Protein AF-A0A972RUM2-F1 (afdb_monomer)

Radius of gyration: 14.17 Å; Cα contacts (8 Å, |Δi|>4): 127; chains: 1; bounding box: 38×28×31 Å

Secondary structure (DSSP, 8-state):
-PPPHHHHHT--HHHHH-TT--EEEEEEEE-TT--TTS-HHHHHHHHHHTS-GGGSEEEEEEEEE---HHHHHHHHHHHHH-TTS-SEEEEESSHHHHHHHH-

Mean predicted aligned error: 9.06 Å

pLDDT: mean 74.64, std 15.34, range [45.09, 93.62]

Sequence (103 aa):
DTITPNEYSNLKVKEFQDKNFSRTFNLITDLTGFDSSINTKSLEDLFIVFKENKGKFIRNKSALIISDSDLLKTVNSIIKKDKKIFKEIKTFSNIEDAQKWMQ

Nearest PDB structures (foldseek):
  2jpd-assembly1_A  TM=6.315E-01  e=1.245E+00  Homo sapiens
  4p4n-assembly2_B  TM=5.366E-01  e=2.814E-01  Mycobacterium tuberculosis
  5vq3-assembly1_B  TM=4.215E-01  e=1.025E+00  Clostridium pasteurianum
  3g5t-assembly1_A  TM=5.136E-01  e=2.227E+00  Saccharomyces cerevisiae
  5huj-assembly1_B  TM=2.918E-01  e=2.885E+00  Streptococcus pyogenes NZ131

Structure (mmCIF, N/CA/C/O backbone):
data_AF-A0A972RUM2-F1
#
_entry.id   AF-A0A972RUM2-F1
#
loop_
_atom_site.group_PDB
_atom_site.id
_atom_site.type_symbol
_atom_site.label_atom_id
_atom_site.label_alt_id
_atom_site.label_comp_id
_atom_site.label_asym_id
_atom_site.label_entity_id
_atom_site.label_seq_id
_atom_site.pdbx_PDB_ins_code
_atom_site.Cartn_x
_atom_site.Cartn_y
_atom_site.Cartn_z
_atom_site.occupancy
_atom_site.B_iso_or_equiv
_atom_site.auth_seq_id
_atom_site.auth_comp_id
_atom_site.auth_asym_id
_atom_site.auth_atom_id
_atom_site.pdbx_PDB_model_num
ATOM 1 N N . ASP A 1 1 ? -7.539 -10.381 10.832 1.00 47.44 1 ASP A N 1
ATOM 2 C CA . ASP A 1 1 ? -8.497 -10.642 9.741 1.00 47.44 1 ASP A CA 1
ATOM 3 C C . ASP A 1 1 ? -8.113 -9.870 8.493 1.00 47.44 1 ASP A C 1
ATOM 5 O O . ASP A 1 1 ? -7.971 -8.650 8.536 1.00 47.44 1 ASP A O 1
ATOM 9 N N . THR A 1 2 ? -7.866 -10.588 7.402 1.00 45.09 2 THR A N 1
ATOM 10 C CA . THR A 1 2 ? -7.509 -10.013 6.098 1.00 45.09 2 THR A CA 1
ATOM 11 C C . THR A 1 2 ? -8.777 -9.956 5.261 1.00 45.09 2 THR A C 1
ATOM 13 O O . THR A 1 2 ? -9.389 -10.993 5.031 1.00 45.09 2 THR A O 1
ATOM 16 N N . ILE A 1 3 ? -9.189 -8.760 4.841 1.00 49.50 3 ILE A N 1
ATOM 17 C CA . ILE A 1 3 ? -10.375 -8.584 3.996 1.00 49.50 3 ILE A CA 1
ATOM 18 C C . ILE A 1 3 ? -9.969 -8.885 2.552 1.00 49.50 3 ILE A C 1
ATOM 20 O O . ILE A 1 3 ? -8.991 -8.333 2.046 1.00 49.50 3 ILE A O 1
ATOM 24 N N . THR A 1 4 ? -10.705 -9.764 1.886 1.00 53.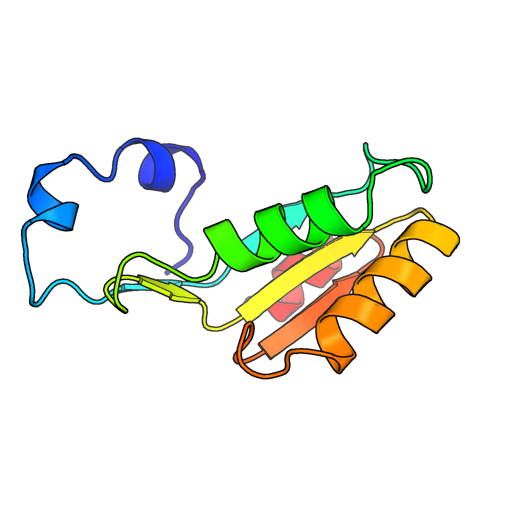75 4 THR A N 1
ATOM 25 C CA . THR A 1 4 ? -10.512 -10.064 0.466 1.00 53.75 4 THR A CA 1
ATOM 26 C C . THR A 1 4 ? -11.048 -8.927 -0.418 1.00 53.75 4 THR A C 1
ATOM 28 O O . THR A 1 4 ? -11.957 -8.200 -0.013 1.00 53.75 4 THR A O 1
ATOM 31 N N . PRO A 1 5 ? -10.559 -8.768 -1.663 1.00 50.31 5 PRO A N 1
ATOM 32 C CA . PRO A 1 5 ? -11.095 -7.766 -2.591 1.00 50.31 5 PRO A CA 1
ATOM 33 C C . PRO A 1 5 ? -12.611 -7.893 -2.821 1.00 50.31 5 PRO A C 1
ATOM 35 O O . PRO A 1 5 ? -13.313 -6.887 -2.870 1.00 50.31 5 PRO A O 1
ATOM 38 N N . ASN A 1 6 ? -13.136 -9.123 -2.876 1.00 50.28 6 ASN A N 1
ATOM 39 C CA . ASN A 1 6 ? -14.574 -9.381 -3.002 1.00 50.28 6 ASN A CA 1
ATOM 40 C C . ASN A 1 6 ? -15.366 -8.969 -1.760 1.00 50.28 6 ASN A C 1
ATOM 42 O O . ASN A 1 6 ? -16.493 -8.493 -1.890 1.00 50.28 6 ASN A O 1
ATOM 46 N N . GLU A 1 7 ? -14.810 -9.155 -0.563 1.00 54.47 7 GLU A N 1
ATOM 47 C CA . GLU A 1 7 ? -15.422 -8.640 0.662 1.00 54.47 7 GLU A CA 1
ATOM 48 C C . GLU A 1 7 ? -15.411 -7.114 0.661 1.00 54.47 7 GLU A C 1
ATOM 50 O O . GLU A 1 7 ? -16.437 -6.525 0.977 1.00 54.47 7 GLU A O 1
ATOM 55 N N . TYR A 1 8 ? -14.324 -6.477 0.205 1.00 58.16 8 TYR A N 1
ATOM 56 C CA . TYR A 1 8 ? -14.233 -5.020 0.078 1.00 58.16 8 TYR A CA 1
ATOM 57 C C . TYR A 1 8 ? -15.297 -4.447 -0.874 1.00 58.16 8 TYR A C 1
ATOM 59 O O . TYR A 1 8 ? -15.992 -3.493 -0.532 1.00 58.16 8 TYR A O 1
ATOM 67 N N . SER A 1 9 ? -15.491 -5.058 -2.046 1.00 52.34 9 SER A N 1
ATOM 68 C CA . SER A 1 9 ? -16.524 -4.641 -3.007 1.00 52.34 9 SER A CA 1
ATOM 69 C C . SER A 1 9 ? -17.957 -4.895 -2.515 1.00 52.34 9 SER A C 1
ATOM 71 O O . SER A 1 9 ? -18.881 -4.200 -2.933 1.00 52.34 9 SER A O 1
ATOM 73 N N . ASN A 1 10 ? -18.148 -5.877 -1.626 1.00 52.94 10 ASN A N 1
ATOM 74 C CA . ASN A 1 10 ? -19.445 -6.249 -1.052 1.00 52.94 10 ASN A CA 1
ATOM 75 C C . ASN A 1 10 ? -19.751 -5.590 0.299 1.00 52.94 10 ASN A C 1
ATOM 77 O O . ASN A 1 10 ? -20.797 -5.903 0.876 1.00 52.94 10 ASN A O 1
ATOM 81 N N . LEU A 1 11 ? -18.914 -4.665 0.785 1.00 56.78 11 LEU A N 1
ATOM 82 C CA . LEU A 1 11 ? -19.250 -3.755 1.886 1.00 56.78 11 LEU A CA 1
ATOM 83 C C . LEU A 1 11 ? -20.424 -2.871 1.436 1.00 56.78 11 LEU A C 1
ATOM 85 O O . LEU A 1 11 ? -20.273 -1.765 0.913 1.00 56.78 11 LEU A O 1
ATOM 89 N N .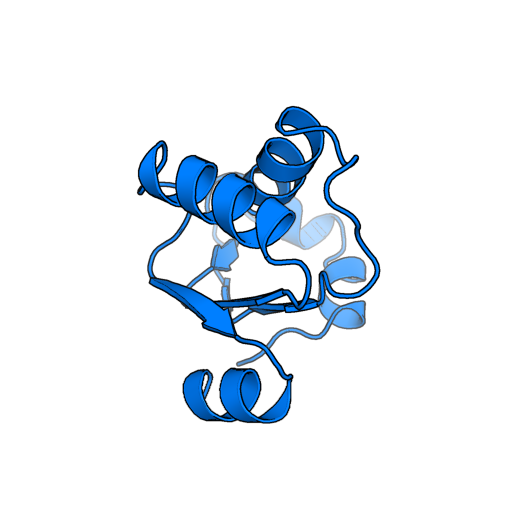 LYS A 1 12 ? -21.636 -3.423 1.529 1.00 50.44 12 LYS A N 1
ATOM 90 C CA . LYS A 1 12 ? -22.858 -2.809 1.019 1.00 50.44 12 LYS A CA 1
ATOM 91 C C . LYS A 1 12 ? -23.123 -1.513 1.775 1.00 50.44 12 LYS A C 1
ATOM 93 O O . LYS A 1 12 ? -22.932 -1.424 2.983 1.00 50.44 12 LYS A O 1
ATOM 98 N N . VAL A 1 13 ? -23.691 -0.554 1.046 1.00 49.06 13 VAL A N 1
ATOM 99 C CA . VAL A 1 13 ? -24.189 0.784 1.434 1.00 49.06 13 VAL A CA 1
ATOM 100 C C . VAL A 1 13 ? -24.681 0.935 2.891 1.00 49.06 13 VAL A C 1
ATOM 102 O O . VAL A 1 13 ? -24.517 2.007 3.470 1.00 49.06 13 VAL A O 1
ATOM 105 N N . LYS A 1 14 ? -25.246 -0.111 3.511 1.00 50.12 14 LYS A N 1
ATOM 106 C CA . LYS A 1 14 ? -25.683 -0.116 4.919 1.00 50.12 14 LYS A CA 1
ATOM 107 C C . LYS A 1 14 ? -24.535 0.052 5.930 1.00 50.12 14 LYS A C 1
ATOM 109 O O . LYS A 1 14 ? -24.703 0.797 6.889 1.00 50.12 14 LYS A O 1
ATOM 114 N N . GLU A 1 15 ? -23.363 -0.542 5.706 1.00 54.00 15 GLU A N 1
ATOM 115 C CA . GLU A 1 15 ? -22.204 -0.387 6.611 1.00 54.00 15 GLU A CA 1
ATOM 116 C C . GLU A 1 15 ? -21.568 1.009 6.477 1.00 54.00 15 GLU A C 1
ATOM 118 O O . GLU A 1 15 ? -21.143 1.622 7.457 1.00 54.00 15 GLU A O 1
ATOM 123 N N . PHE A 1 16 ? -21.642 1.613 5.284 1.00 50.25 16 PHE A N 1
ATOM 124 C CA . PHE A 1 16 ? -21.275 3.019 5.088 1.00 50.25 16 PHE A CA 1
ATOM 125 C C . PHE A 1 16 ? -22.222 4.010 5.779 1.00 50.25 16 PHE A C 1
ATOM 127 O O . PHE A 1 16 ? -21.828 5.156 6.011 1.00 50.25 16 PHE A O 1
ATOM 134 N N . GLN A 1 17 ? -23.422 3.589 6.186 1.00 53.19 17 GLN A N 1
ATOM 135 C CA . GLN A 1 17 ? -24.351 4.396 6.987 1.00 53.19 17 GLN A CA 1
ATOM 136 C C . GLN A 1 17 ? -24.176 4.187 8.501 1.00 53.19 17 GLN A C 1
ATOM 138 O O . GLN A 1 17 ? -24.411 5.125 9.263 1.00 53.19 17 GLN A O 1
ATOM 143 N N . ASP A 1 18 ? -23.657 3.038 8.942 1.00 57.91 18 ASP A N 1
ATOM 144 C CA . ASP A 1 18 ? -23.397 2.745 10.358 1.00 57.91 18 ASP A CA 1
ATOM 145 C C . ASP A 1 18 ? -22.213 3.564 10.894 1.00 57.91 18 ASP A C 1
ATOM 147 O O . ASP A 1 18 ? -21.060 3.332 10.536 1.00 57.91 18 ASP A O 1
ATOM 151 N N . LYS A 1 19 ? -22.491 4.575 11.724 1.00 57.00 19 LYS A N 1
ATOM 152 C CA . LYS A 1 19 ? -21.486 5.496 12.284 1.00 57.00 19 LYS A CA 1
ATOM 153 C C . LYS A 1 19 ? -20.511 4.831 13.266 1.00 57.00 19 LYS A C 1
ATOM 155 O O . LYS A 1 19 ? -19.489 5.445 13.552 1.00 57.00 19 LYS A O 1
ATOM 160 N N . ASN A 1 20 ? -20.807 3.622 13.740 1.00 58.75 20 ASN A N 1
ATOM 161 C CA . ASN A 1 20 ? -20.005 2.903 14.731 1.00 58.75 20 ASN A CA 1
ATOM 162 C C . ASN A 1 20 ? -19.202 1.744 14.131 1.00 58.75 20 ASN A C 1
ATOM 164 O O . ASN A 1 20 ? -18.353 1.177 14.818 1.00 58.75 20 ASN A O 1
ATOM 168 N N . PHE A 1 21 ? -19.450 1.384 12.870 1.00 60.84 21 PHE A N 1
ATOM 169 C CA . PHE A 1 21 ? -18.690 0.346 12.190 1.00 60.84 21 PHE A CA 1
ATOM 170 C C . PHE A 1 21 ? -17.219 0.770 12.096 1.00 60.84 21 PHE A C 1
ATOM 172 O O . PHE A 1 21 ? -16.912 1.784 11.478 1.00 60.84 21 PHE A O 1
ATOM 179 N N . SER A 1 22 ? -16.323 0.011 12.730 1.00 65.50 22 SER A N 1
ATOM 180 C CA . SER A 1 22 ? -14.873 0.192 12.671 1.00 65.50 22 SER A CA 1
ATOM 181 C C . SER A 1 22 ? -14.219 -1.173 12.479 1.00 65.50 22 SER A C 1
ATOM 183 O O . SER A 1 22 ? -14.228 -1.999 13.392 1.00 65.50 22 SER A O 1
ATOM 185 N N . ARG A 1 23 ? -13.678 -1.445 11.287 1.00 70.12 23 ARG A N 1
ATOM 186 C CA . ARG A 1 23 ? -12.888 -2.659 11.029 1.00 70.12 23 ARG A CA 1
ATOM 187 C C . ARG A 1 23 ? -11.435 -2.327 10.804 1.00 70.12 23 ARG A C 1
ATOM 189 O O . ARG A 1 23 ? -11.116 -1.435 10.033 1.00 70.12 23 ARG A O 1
ATOM 196 N N . THR A 1 24 ? -10.564 -3.103 11.431 1.00 72.50 24 THR A N 1
ATOM 197 C CA . THR A 1 24 ? -9.127 -3.018 11.203 1.00 72.50 24 THR A CA 1
ATOM 198 C C . THR A 1 24 ? -8.690 -4.143 10.272 1.00 72.50 24 THR A C 1
ATOM 200 O O . THR A 1 24 ? -9.026 -5.296 10.532 1.00 72.50 24 THR A O 1
ATOM 203 N N . PHE A 1 25 ? -7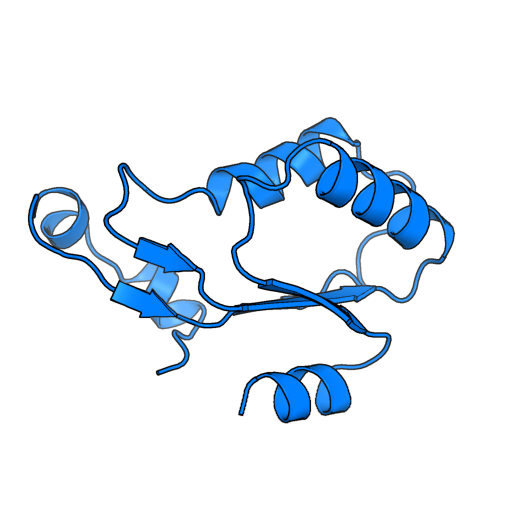.951 -3.838 9.205 1.00 74.75 25 PHE A N 1
ATOM 204 C CA . PHE A 1 25 ? -7.449 -4.862 8.281 1.00 74.75 25 PHE A CA 1
ATOM 205 C C . PHE A 1 25 ? -6.035 -4.577 7.780 1.00 74.75 25 PHE A C 1
ATOM 207 O O . PHE A 1 25 ? -5.530 -3.453 7.831 1.00 74.75 25 PHE A O 1
ATOM 214 N N . ASN A 1 26 ? -5.411 -5.638 7.281 1.00 82.44 26 ASN A N 1
ATOM 215 C CA . ASN A 1 26 ? -4.133 -5.615 6.588 1.00 82.44 26 ASN A CA 1
ATOM 216 C C . ASN A 1 26 ? -4.388 -5.689 5.075 1.00 82.44 26 ASN A C 1
ATOM 218 O O . ASN A 1 26 ? -5.264 -6.444 4.652 1.00 82.44 26 ASN A O 1
ATOM 222 N N . LEU A 1 27 ? -3.636 -4.938 4.262 1.00 83.00 27 LEU A N 1
ATOM 223 C CA . LEU A 1 27 ? -3.773 -4.972 2.799 1.00 83.00 27 LEU A CA 1
ATOM 224 C C . LEU A 1 27 ? -2.449 -5.250 2.092 1.00 83.00 27 LEU A C 1
ATOM 226 O O . LEU A 1 27 ? -1.460 -4.559 2.321 1.00 83.00 27 LEU A O 1
ATOM 230 N N . ILE A 1 28 ? -2.472 -6.191 1.152 1.00 87.94 28 ILE A N 1
ATOM 231 C CA . ILE A 1 28 ? -1.415 -6.372 0.156 1.00 87.94 28 ILE A CA 1
ATOM 232 C C . ILE A 1 28 ? -1.904 -5.754 -1.155 1.00 87.94 28 ILE A C 1
ATOM 234 O O . ILE A 1 28 ? -2.990 -6.084 -1.624 1.00 87.94 28 ILE A O 1
ATOM 238 N N . THR A 1 29 ? -1.137 -4.825 -1.719 1.00 86.69 29 THR A N 1
ATOM 239 C CA . THR A 1 29 ? -1.406 -4.209 -3.025 1.00 86.69 29 THR A CA 1
ATOM 240 C C . THR A 1 29 ? -0.308 -4.611 -3.989 1.00 86.69 29 THR A C 1
ATOM 242 O O . THR A 1 29 ? 0.866 -4.367 -3.713 1.00 86.69 29 THR A O 1
ATOM 245 N N . ASP A 1 30 ? -0.695 -5.204 -5.110 1.00 88.62 30 ASP A N 1
ATOM 246 C CA . ASP A 1 30 ? 0.231 -5.536 -6.180 1.00 88.62 30 ASP A CA 1
ATOM 247 C C . ASP A 1 30 ? 0.282 -4.403 -7.208 1.00 88.62 30 ASP A C 1
ATOM 249 O O . ASP A 1 30 ? -0.741 -4.036 -7.789 1.00 88.62 30 ASP A O 1
ATOM 253 N N . LEU A 1 31 ? 1.467 -3.819 -7.384 1.00 88.94 31 LEU A N 1
ATOM 254 C CA . LEU A 1 31 ? 1.733 -2.755 -8.342 1.00 88.94 31 LEU A CA 1
ATOM 255 C C . LEU A 1 31 ? 2.711 -3.198 -9.442 1.00 88.94 31 LEU A C 1
ATOM 257 O O . LEU A 1 31 ? 3.178 -2.351 -10.198 1.00 88.94 31 LEU A O 1
ATOM 261 N N . THR A 1 32 ? 3.029 -4.491 -9.579 1.00 86.81 32 THR A N 1
ATOM 262 C CA . THR A 1 32 ? 3.995 -4.957 -10.594 1.00 86.81 32 THR A CA 1
ATOM 263 C C . THR A 1 32 ? 3.521 -4.756 -12.033 1.00 86.81 32 THR A C 1
ATOM 265 O O . THR A 1 32 ? 4.337 -4.782 -12.949 1.00 86.81 32 THR A O 1
ATOM 268 N N . GLY A 1 33 ? 2.213 -4.571 -12.243 1.00 84.00 33 GLY A N 1
ATOM 269 C CA . GLY A 1 33 ? 1.622 -4.232 -13.542 1.00 84.00 33 GLY A CA 1
ATOM 270 C C . GLY A 1 33 ? 1.645 -2.739 -13.883 1.00 84.00 33 GLY A C 1
ATOM 271 O O . GLY A 1 33 ? 1.186 -2.365 -14.959 1.00 84.00 33 GLY A O 1
ATOM 272 N N . PHE A 1 34 ? 2.136 -1.889 -12.980 1.00 83.81 34 PHE A N 1
ATOM 273 C CA . PHE A 1 34 ? 2.276 -0.455 -13.208 1.00 83.81 34 PHE A CA 1
ATOM 274 C C . PHE A 1 34 ? 3.718 -0.124 -13.572 1.00 83.81 34 PHE A C 1
ATOM 276 O O . PHE A 1 34 ? 4.658 -0.681 -13.007 1.00 83.81 34 PHE A O 1
ATOM 283 N N . ASP A 1 35 ? 3.884 0.822 -14.486 1.00 81.19 35 ASP A N 1
ATOM 284 C CA . ASP A 1 35 ? 5.182 1.395 -14.811 1.00 81.19 35 ASP A CA 1
ATOM 285 C C . ASP A 1 35 ? 5.365 2.762 -14.132 1.00 81.19 35 ASP A C 1
ATOM 287 O O . 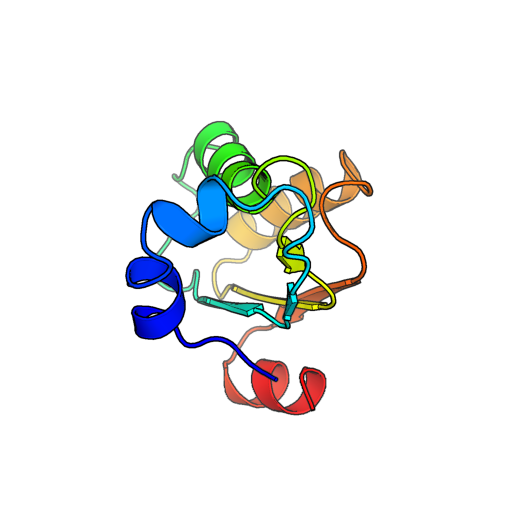ASP A 1 35 ? 4.470 3.306 -13.473 1.00 81.19 35 ASP A O 1
ATOM 291 N N . SER A 1 36 ? 6.553 3.337 -14.296 1.00 79.94 36 SER A N 1
ATOM 292 C CA . SER A 1 36 ? 6.893 4.666 -13.787 1.00 79.94 36 SER A CA 1
ATOM 293 C C . SER A 1 36 ? 6.175 5.825 -14.497 1.00 79.94 36 SER A C 1
ATOM 295 O O . SER A 1 36 ? 6.326 6.971 -14.071 1.00 79.94 36 SER A O 1
ATOM 297 N N . SER A 1 37 ? 5.369 5.560 -15.535 1.00 83.25 37 SER A N 1
ATOM 298 C CA . SER A 1 37 ? 4.584 6.583 -16.237 1.00 83.25 37 SER A CA 1
ATOM 299 C C . SER A 1 37 ? 3.283 6.945 -15.519 1.00 83.25 37 SER A C 1
ATOM 301 O O . SER A 1 37 ? 2.664 7.965 -15.842 1.00 83.25 37 SER A O 1
ATOM 303 N N . ILE A 1 38 ? 2.870 6.152 -14.520 1.00 82.50 38 ILE A N 1
ATOM 304 C CA . ILE A 1 38 ? 1.700 6.478 -13.708 1.00 82.50 38 ILE A CA 1
ATOM 305 C C . ILE A 1 38 ? 1.857 7.860 -13.064 1.00 82.50 38 ILE A C 1
ATOM 307 O O . ILE A 1 38 ? 2.867 8.200 -12.445 1.00 82.50 38 ILE A O 1
ATOM 311 N N . ASN A 1 39 ? 0.811 8.673 -13.185 1.00 85.56 39 ASN A 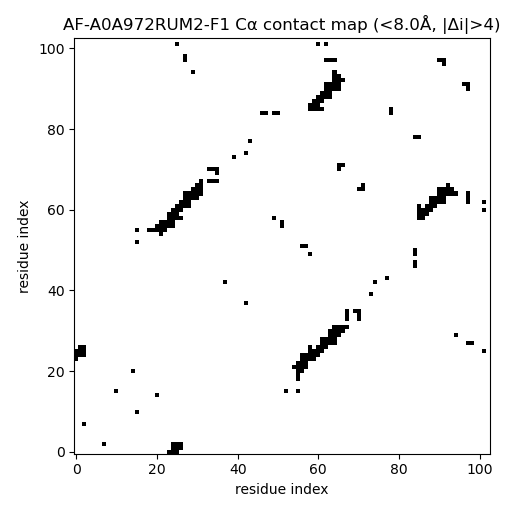N 1
ATOM 312 C CA . ASN A 1 39 ? 0.791 9.994 -12.583 1.00 85.56 39 ASN A CA 1
ATOM 313 C C . ASN A 1 39 ? 0.880 9.877 -11.050 1.00 85.56 39 ASN A C 1
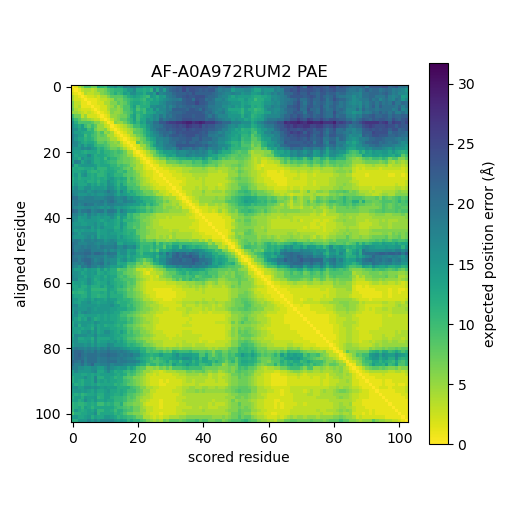ATOM 315 O O . ASN A 1 39 ? 0.071 9.191 -10.421 1.00 85.56 39 ASN A O 1
ATOM 319 N N . THR A 1 40 ? 1.816 10.610 -10.439 1.00 84.62 40 THR A N 1
ATOM 320 C CA . THR A 1 40 ? 1.970 10.733 -8.981 1.00 84.62 40 THR A CA 1
ATOM 321 C C . THR A 1 40 ? 0.649 11.042 -8.284 1.00 84.62 40 THR A C 1
ATOM 323 O O . THR A 1 40 ? 0.368 10.470 -7.236 1.00 84.62 40 THR A O 1
ATOM 326 N N . LYS A 1 41 ? -0.200 11.889 -8.878 1.00 84.75 41 LYS A N 1
ATOM 327 C CA . LYS A 1 41 ? -1.516 12.213 -8.327 1.00 84.75 41 LYS A CA 1
ATOM 328 C C . LYS A 1 41 ? -2.447 11.001 -8.305 1.00 84.75 41 LYS A C 1
ATOM 330 O O . LYS A 1 41 ? -3.156 10.806 -7.328 1.00 84.75 41 LYS A O 1
ATOM 335 N N . SER A 1 42 ? -2.405 10.152 -9.330 1.00 83.56 42 SER A N 1
ATOM 336 C CA . SER A 1 42 ? -3.172 8.902 -9.362 1.00 83.56 42 SER A CA 1
ATOM 337 C C . SER A 1 42 ? -2.679 7.901 -8.315 1.00 83.56 42 SER A C 1
ATOM 339 O O . SER A 1 42 ? -3.498 7.232 -7.691 1.00 83.56 42 SER A O 1
ATOM 341 N N . LEU A 1 43 ? -1.365 7.829 -8.065 1.00 82.56 43 LEU A N 1
ATOM 342 C CA . LEU A 1 43 ? -0.809 7.035 -6.961 1.00 82.56 43 LEU A CA 1
ATOM 343 C C . LEU A 1 43 ? -1.228 7.584 -5.594 1.00 82.56 43 LEU A C 1
ATOM 345 O O . LEU A 1 43 ? -1.639 6.824 -4.721 1.00 82.56 43 LEU A O 1
ATOM 349 N N . GLU A 1 44 ? -1.149 8.901 -5.404 1.00 80.75 44 GLU A N 1
ATOM 350 C CA . GLU A 1 44 ? -1.623 9.566 -4.190 1.00 80.75 44 GLU A CA 1
ATOM 351 C C . GLU A 1 44 ? -3.108 9.295 -3.965 1.00 80.75 44 GLU A C 1
ATOM 353 O O . GLU A 1 44 ? -3.491 8.916 -2.866 1.00 80.75 44 GLU A O 1
ATOM 358 N N . ASP A 1 45 ? -3.936 9.430 -4.999 1.00 78.38 45 ASP A N 1
ATOM 359 C CA . ASP A 1 45 ? -5.370 9.178 -4.910 1.00 78.38 45 ASP A CA 1
ATOM 360 C C . ASP A 1 45 ? -5.662 7.702 -4.634 1.00 78.38 45 ASP A C 1
ATOM 362 O O . ASP A 1 45 ? -6.547 7.416 -3.841 1.00 78.38 45 ASP A O 1
ATOM 366 N N . LEU A 1 46 ? -4.887 6.756 -5.171 1.00 76.88 46 LEU A N 1
ATOM 367 C CA . LEU A 1 46 ? -4.984 5.341 -4.799 1.00 76.88 46 LEU A CA 1
ATOM 368 C C . LEU A 1 46 ? -4.702 5.153 -3.300 1.00 76.88 46 LEU A C 1
ATOM 370 O O . LEU A 1 46 ? -5.483 4.518 -2.593 1.00 76.88 46 LEU A O 1
ATOM 374 N N . PHE A 1 47 ? -3.653 5.791 -2.779 1.00 74.19 47 PHE A N 1
ATOM 375 C CA . PHE A 1 47 ? -3.324 5.778 -1.352 1.00 74.19 47 PHE A CA 1
ATOM 376 C C . PHE A 1 47 ? -4.308 6.570 -0.468 1.00 74.19 47 PHE A C 1
ATOM 378 O O . PHE A 1 47 ? -4.470 6.240 0.705 1.00 74.19 47 PHE A O 1
ATOM 385 N N . ILE A 1 48 ? -5.002 7.576 -1.008 1.00 68.75 48 ILE A N 1
ATOM 386 C CA . ILE A 1 48 ? -5.999 8.396 -0.301 1.00 68.75 48 ILE A CA 1
ATOM 387 C C . ILE A 1 48 ? -7.403 7.793 -0.377 1.00 68.75 48 ILE A C 1
ATOM 389 O O . ILE A 1 48 ? -8.155 7.917 0.577 1.00 68.75 48 ILE A O 1
ATOM 393 N N . VAL A 1 49 ? -7.789 7.105 -1.448 1.00 57.81 49 VAL A N 1
ATOM 394 C CA . VAL A 1 49 ? -9.028 6.303 -1.491 1.00 57.81 49 VAL A CA 1
ATOM 395 C C . VAL A 1 49 ? -8.960 5.207 -0.425 1.00 57.81 49 VAL A C 1
ATOM 397 O O . VAL A 1 49 ? -9.956 4.866 0.209 1.00 57.81 49 VAL A O 1
ATOM 400 N N . PHE A 1 50 ? -7.749 4.735 -0.139 1.00 54.59 50 PHE A N 1
ATOM 401 C CA . PHE A 1 50 ? -7.444 3.899 1.013 1.00 54.59 50 PHE A CA 1
ATOM 402 C C . PHE A 1 50 ? -7.443 4.623 2.373 1.00 54.59 50 PHE A C 1
ATOM 404 O O . PHE A 1 50 ? -7.317 3.965 3.404 1.00 54.59 50 PHE A O 1
ATOM 411 N N . LYS A 1 51 ? -7.592 5.950 2.405 1.00 51.81 51 LYS A N 1
ATOM 412 C CA . LYS A 1 51 ? -7.867 6.760 3.598 1.00 51.81 51 LYS A CA 1
ATOM 413 C C . LYS A 1 51 ? -9.377 6.747 3.800 1.00 51.81 51 LYS A C 1
ATOM 415 O O . LYS A 1 51 ? -10.151 7.454 3.161 1.00 51.81 51 LYS A O 1
ATOM 420 N N . GLU A 1 52 ? -9.791 5.824 4.639 1.00 58.38 52 GLU A N 1
ATOM 421 C CA . GLU A 1 52 ? -11.120 5.244 4.562 1.00 58.38 52 GLU A CA 1
ATOM 422 C C . GLU A 1 52 ? -12.220 6.166 5.075 1.00 58.38 52 GLU A C 1
ATOM 424 O O . GLU A 1 52 ? -12.010 7.087 5.868 1.00 58.38 52 GLU A O 1
ATOM 429 N N . ASN A 1 53 ? -13.429 5.856 4.622 1.00 51.03 53 ASN A N 1
ATOM 430 C CA . ASN A 1 53 ? -14.669 6.587 4.818 1.00 51.03 53 ASN A CA 1
ATOM 431 C C . ASN A 1 53 ? -14.905 6.985 6.293 1.00 51.03 53 ASN A C 1
ATOM 433 O O . ASN A 1 53 ? -15.462 6.226 7.085 1.00 51.03 53 ASN A O 1
ATOM 437 N N . LYS A 1 54 ? -14.446 8.190 6.663 1.00 54.12 54 LYS A N 1
ATOM 438 C CA . LYS A 1 54 ? -14.599 8.819 7.989 1.00 54.12 54 LYS A CA 1
ATOM 439 C C . LYS A 1 54 ? -14.128 7.960 9.183 1.00 54.12 54 LYS A C 1
ATOM 441 O O . LYS A 1 54 ? -14.661 8.117 10.276 1.00 54.12 54 LYS A O 1
ATOM 446 N N . GLY A 1 55 ? -13.136 7.082 8.997 1.00 55.09 55 GLY A N 1
ATOM 447 C CA . GLY A 1 55 ? -12.565 6.254 10.077 1.00 55.09 55 GLY A CA 1
ATOM 448 C C . GLY A 1 55 ? -13.294 4.932 10.363 1.00 55.09 55 GLY A C 1
ATOM 449 O O . GLY A 1 55 ? -12.999 4.277 11.361 1.00 55.09 55 GLY A O 1
ATOM 450 N N . LYS A 1 56 ? -14.226 4.525 9.490 1.00 62.28 56 LYS A N 1
ATOM 451 C CA . LYS A 1 56 ? -14.983 3.265 9.627 1.00 62.28 56 LYS A CA 1
ATOM 452 C C . LYS A 1 56 ? -14.216 2.009 9.241 1.00 62.28 56 LYS A C 1
ATOM 454 O O . LYS A 1 56 ? -14.572 0.885 9.582 1.00 62.28 56 LYS A O 1
ATOM 459 N N . PHE A 1 57 ? -13.140 2.203 8.518 1.00 64.12 57 PHE A N 1
ATOM 460 C CA . PHE A 1 57 ? -12.222 1.152 8.186 1.00 64.12 57 PHE A CA 1
ATOM 461 C C . PHE A 1 57 ? -10.829 1.705 8.479 1.00 64.12 57 PHE A C 1
ATOM 463 O O . PHE A 1 57 ? -10.548 2.883 8.239 1.00 64.12 57 PHE A O 1
ATOM 470 N N . ILE A 1 58 ? -10.015 0.903 9.145 1.00 67.06 58 ILE A N 1
ATOM 471 C CA . ILE A 1 58 ? -8.708 1.292 9.640 1.00 67.06 58 ILE A CA 1
ATOM 472 C C . ILE A 1 58 ? -7.692 0.299 9.100 1.00 67.06 58 ILE A C 1
ATOM 474 O O . ILE A 1 58 ? -7.499 -0.804 9.606 1.00 67.06 58 ILE A O 1
ATOM 478 N N . ARG A 1 59 ? -6.964 0.730 8.091 1.00 70.94 59 ARG A N 1
ATOM 479 C CA . ARG A 1 59 ? -5.769 0.049 7.621 1.00 70.94 59 ARG A CA 1
ATOM 480 C C . ARG A 1 59 ? -4.685 0.004 8.701 1.00 70.94 59 ARG A C 1
ATOM 482 O O . ARG A 1 59 ? -4.134 1.033 9.092 1.00 70.94 59 ARG A O 1
ATOM 489 N N . ASN A 1 60 ? -4.365 -1.200 9.167 1.00 75.12 60 ASN A N 1
ATOM 490 C CA . ASN A 1 60 ? -3.310 -1.432 10.151 1.00 75.12 60 ASN A CA 1
ATOM 491 C C . ASN A 1 60 ? -1.939 -1.532 9.482 1.00 75.12 60 ASN A C 1
ATOM 493 O O . ASN A 1 60 ? -1.077 -0.687 9.712 1.00 75.12 60 ASN A O 1
ATOM 497 N N . LYS A 1 61 ? -1.778 -2.525 8.600 1.00 83.88 61 LYS A N 1
ATOM 498 C CA . LYS A 1 61 ? -0.565 -2.756 7.811 1.00 83.88 61 LYS A CA 1
ATOM 499 C C . LYS A 1 61 ? -0.856 -2.682 6.314 1.00 83.88 61 LYS A C 1
ATOM 501 O O . LYS A 1 61 ? -1.918 -3.101 5.847 1.00 83.88 61 LYS A O 1
ATOM 506 N N . SER A 1 62 ? 0.098 -2.182 5.537 1.00 86.00 62 SER A N 1
ATOM 507 C CA . SER A 1 62 ? 0.071 -2.220 4.073 1.00 86.00 62 SER A CA 1
ATOM 508 C C . SER A 1 62 ? 1.381 -2.712 3.485 1.00 86.00 62 SER A C 1
ATOM 510 O O . SER A 1 62 ? 2.439 -2.156 3.758 1.00 86.00 62 SER A O 1
ATOM 512 N N . ALA A 1 63 ? 1.296 -3.743 2.652 1.00 90.19 63 ALA A N 1
ATOM 513 C CA . ALA A 1 63 ? 2.401 -4.220 1.840 1.00 90.19 63 ALA A CA 1
ATOM 514 C C . ALA A 1 63 ? 2.153 -3.794 0.400 1.00 90.19 63 ALA A C 1
ATOM 516 O O . ALA A 1 63 ? 1.084 -4.063 -0.147 1.00 90.19 63 ALA A O 1
ATOM 517 N N . LEU A 1 64 ? 3.135 -3.137 -0.205 1.00 90.50 64 LEU A N 1
ATOM 518 C CA . LEU A 1 64 ? 3.114 -2.784 -1.619 1.00 90.50 64 LEU A CA 1
ATOM 519 C C . LEU A 1 64 ? 4.125 -3.651 -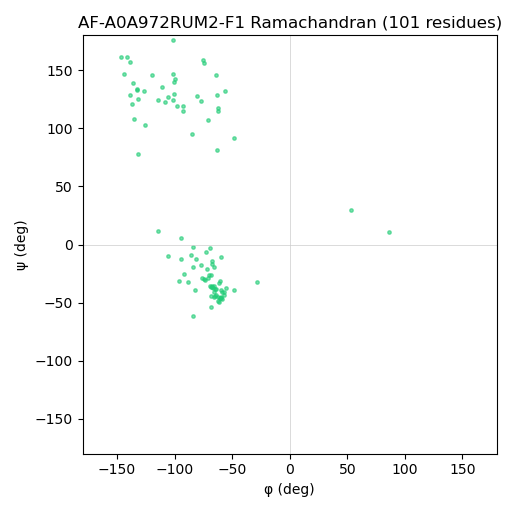2.361 1.00 90.50 64 LEU A C 1
ATOM 521 O O . LEU A 1 64 ? 5.306 -3.631 -2.018 1.00 90.50 64 LEU A O 1
ATOM 525 N N . ILE A 1 65 ? 3.681 -4.391 -3.368 1.00 92.44 65 ILE A N 1
ATOM 526 C CA . ILE A 1 65 ? 4.560 -5.188 -4.223 1.00 92.44 65 ILE A CA 1
ATOM 527 C C . ILE A 1 65 ? 4.921 -4.328 -5.429 1.00 92.44 65 ILE A C 1
ATOM 529 O O . ILE A 1 65 ? 4.042 -3.931 -6.187 1.00 92.44 65 ILE A O 1
ATOM 533 N N . ILE A 1 66 ? 6.198 -3.978 -5.569 1.00 92.06 66 ILE A N 1
ATOM 534 C CA . ILE A 1 66 ? 6.691 -3.079 -6.615 1.00 92.06 66 ILE A CA 1
ATOM 535 C C . ILE A 1 66 ? 7.985 -3.665 -7.175 1.00 92.06 66 ILE A C 1
ATOM 537 O O . ILE A 1 66 ? 8.956 -3.848 -6.440 1.00 92.06 66 ILE A O 1
ATOM 541 N N . SER A 1 67 ? 8.001 -3.938 -8.477 1.00 88.38 67 SER A N 1
ATOM 542 C CA . SER A 1 67 ? 9.177 -4.419 -9.212 1.00 88.38 67 SER A CA 1
ATOM 543 C C . SER A 1 67 ? 9.940 -3.288 -9.910 1.00 88.38 67 SER A C 1
ATOM 545 O O . SER A 1 67 ? 11.162 -3.359 -10.033 1.00 88.38 67 SER A O 1
ATOM 547 N N . ASP A 1 68 ? 9.245 -2.230 -10.336 1.00 90.62 68 ASP A N 1
ATOM 548 C CA . ASP A 1 68 ? 9.849 -1.080 -11.010 1.00 90.62 68 ASP A CA 1
ATOM 549 C C . ASP A 1 68 ? 10.561 -0.149 -10.007 1.00 90.62 68 ASP A C 1
ATOM 551 O O . ASP A 1 68 ? 9.977 0.352 -9.039 1.00 90.62 68 ASP A O 1
ATOM 555 N N . SER A 1 69 ? 11.855 0.087 -10.238 1.00 89.81 69 SER A N 1
ATOM 556 C CA . SER A 1 69 ? 12.701 0.853 -9.318 1.00 89.81 69 SER A CA 1
ATOM 557 C C . SER A 1 69 ? 12.389 2.353 -9.286 1.00 89.81 69 SER A C 1
ATOM 559 O O . SER A 1 69 ? 12.597 2.999 -8.255 1.00 89.81 69 SER A O 1
ATOM 561 N N . ASP A 1 70 ? 11.883 2.917 -10.382 1.00 90.75 70 ASP A N 1
ATOM 562 C CA . ASP A 1 70 ? 11.536 4.333 -10.474 1.00 90.75 70 ASP A CA 1
ATOM 563 C C . ASP A 1 70 ? 10.153 4.587 -9.878 1.00 90.75 70 ASP A C 1
ATOM 565 O O . ASP A 1 70 ? 9.980 5.522 -9.089 1.00 90.75 70 ASP A O 1
ATOM 569 N N . LEU A 1 71 ? 9.205 3.680 -10.118 1.00 90.06 71 LEU A N 1
ATOM 570 C CA . LEU A 1 71 ? 7.929 3.652 -9.414 1.00 90.06 71 LEU A CA 1
ATOM 571 C C . LEU A 1 71 ? 8.140 3.539 -7.899 1.00 90.06 71 LEU A C 1
ATOM 573 O O . LEU A 1 71 ? 7.528 4.281 -7.127 1.00 90.06 71 LEU A O 1
ATOM 577 N N . LEU A 1 72 ? 9.063 2.679 -7.455 1.00 90.69 72 LEU A N 1
ATOM 578 C CA . LEU A 1 72 ? 9.411 2.541 -6.041 1.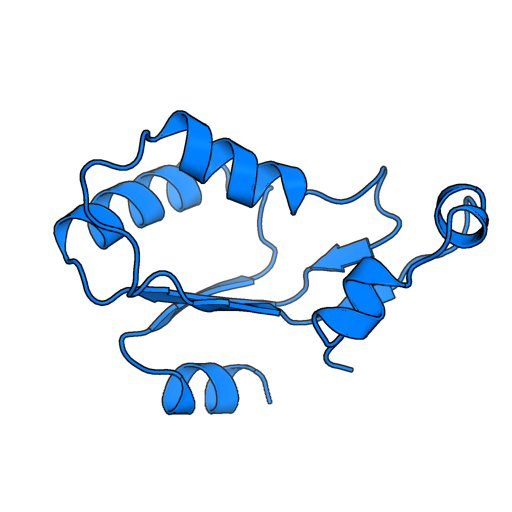00 90.69 72 LEU A CA 1
ATOM 579 C C . LEU A 1 72 ? 9.922 3.860 -5.435 1.00 90.69 72 LEU A C 1
ATOM 581 O O . LEU A 1 72 ? 9.555 4.199 -4.305 1.00 90.69 72 LEU A O 1
ATOM 585 N N . LYS A 1 73 ? 10.743 4.633 -6.160 1.00 91.06 73 LYS A N 1
ATOM 586 C CA . LYS A 1 73 ? 11.197 5.963 -5.704 1.00 91.06 73 LYS A CA 1
ATOM 587 C C . LYS A 1 73 ? 10.017 6.919 -5.537 1.00 91.06 73 LYS A C 1
ATOM 589 O O . LYS A 1 73 ? 9.925 7.591 -4.506 1.00 91.06 73 LYS A O 1
ATOM 594 N N . THR A 1 74 ? 9.109 6.951 -6.511 1.00 89.75 74 THR A N 1
ATOM 595 C CA . THR A 1 74 ? 7.905 7.793 -6.479 1.00 89.75 74 THR A CA 1
ATOM 596 C C . THR A 1 74 ? 7.007 7.430 -5.300 1.00 89.75 74 THR A C 1
ATOM 598 O O . THR A 1 74 ? 6.663 8.297 -4.496 1.00 89.75 74 THR A O 1
ATOM 601 N N . VAL A 1 75 ? 6.707 6.143 -5.117 1.00 88.69 75 VAL A N 1
ATOM 602 C CA . VAL A 1 75 ? 5.890 5.650 -3.999 1.00 88.69 75 VAL A CA 1
ATOM 603 C C . VAL A 1 75 ? 6.528 5.983 -2.649 1.00 88.69 75 VAL A C 1
ATOM 605 O O . VAL A 1 75 ? 5.861 6.521 -1.766 1.00 88.69 75 VAL A O 1
ATOM 608 N N . ASN A 1 76 ? 7.834 5.759 -2.491 1.00 88.00 76 ASN A N 1
ATOM 609 C CA . ASN A 1 76 ? 8.544 6.111 -1.259 1.00 88.00 76 ASN A CA 1
ATOM 610 C C . ASN A 1 76 ? 8.514 7.619 -0.965 1.00 88.00 76 ASN A C 1
ATOM 612 O O . ASN A 1 76 ? 8.479 8.019 0.200 1.00 88.00 76 ASN A O 1
ATOM 616 N N . SER A 1 77 ? 8.523 8.465 -1.999 1.00 88.62 77 SER A N 1
ATOM 617 C CA . SER A 1 77 ? 8.368 9.916 -1.852 1.00 88.62 77 SER A CA 1
ATOM 618 C C . SER A 1 77 ? 6.980 10.279 -1.314 1.00 88.62 77 SER A C 1
ATOM 620 O O . SER A 1 77 ? 6.875 11.065 -0.369 1.00 88.62 77 SER A O 1
ATOM 622 N N . ILE A 1 78 ? 5.924 9.650 -1.841 1.00 85.25 78 ILE A N 1
ATOM 623 C CA . ILE A 1 78 ? 4.541 9.857 -1.383 1.00 85.25 78 ILE A CA 1
ATOM 624 C C . ILE A 1 78 ? 4.384 9.429 0.084 1.00 85.25 78 ILE A C 1
ATOM 626 O O . ILE A 1 78 ? 3.911 10.210 0.910 1.00 85.25 78 ILE A O 1
ATOM 630 N N . ILE A 1 79 ? 4.863 8.230 0.435 1.00 82.12 79 ILE A N 1
ATOM 631 C CA . ILE A 1 79 ? 4.798 7.693 1.805 1.00 82.12 79 ILE A CA 1
ATOM 632 C C . ILE A 1 79 ? 5.484 8.632 2.807 1.00 82.12 79 ILE A C 1
ATOM 634 O O . ILE A 1 79 ? 4.981 8.856 3.909 1.00 82.12 79 ILE A O 1
ATOM 638 N N . LYS A 1 80 ? 6.633 9.209 2.434 1.00 83.31 80 LYS A N 1
ATOM 639 C CA . LYS A 1 80 ? 7.365 10.148 3.296 1.00 83.31 80 LYS A CA 1
ATOM 640 C C . LYS A 1 80 ? 6.619 11.466 3.506 1.00 83.31 80 LYS A C 1
ATOM 642 O O . LYS A 1 80 ? 6.721 12.027 4.597 1.00 83.31 80 LYS A O 1
ATOM 647 N N . LYS A 1 81 ? 5.905 11.961 2.487 1.00 79.81 81 LYS A N 1
ATOM 648 C CA . LYS A 1 81 ? 5.165 13.231 2.549 1.00 79.81 81 LYS A CA 1
ATOM 649 C C . LYS A 1 81 ? 3.953 13.163 3.470 1.00 79.81 81 LYS A C 1
ATOM 651 O O . LYS A 1 81 ? 3.677 14.146 4.151 1.00 79.81 81 LYS A O 1
ATOM 656 N N . ASP A 1 82 ? 3.260 12.027 3.528 1.00 69.06 82 ASP A N 1
ATOM 657 C CA . ASP A 1 82 ? 2.038 11.908 4.324 1.00 69.06 82 ASP A CA 1
ATOM 658 C C . ASP A 1 82 ? 2.031 10.647 5.202 1.00 69.06 82 ASP A C 1
ATOM 660 O O . ASP A 1 82 ? 1.354 9.648 4.952 1.00 69.06 82 ASP A O 1
ATOM 664 N N . LYS A 1 83 ? 2.768 10.739 6.317 1.00 61.28 83 LYS A N 1
ATOM 665 C CA . LYS A 1 83 ? 2.810 9.713 7.373 1.00 61.28 83 LYS A CA 1
ATOM 666 C C . LYS A 1 83 ? 1.448 9.438 8.022 1.00 61.28 83 LYS A C 1
ATOM 668 O O . LYS A 1 83 ? 1.339 8.496 8.795 1.00 61.28 83 LYS A O 1
ATOM 673 N N . LYS A 1 84 ? 0.418 10.255 7.761 1.00 61.28 84 LYS A N 1
ATOM 674 C CA . LYS A 1 84 ? -0.934 10.035 8.296 1.00 61.28 84 LYS A CA 1
ATOM 675 C C . LYS A 1 84 ? -1.766 9.087 7.431 1.00 61.28 84 LYS A C 1
ATOM 677 O O . LYS A 1 84 ? -2.857 8.718 7.856 1.00 61.28 84 LYS A O 1
ATOM 682 N N . ILE A 1 85 ? -1.294 8.718 6.237 1.00 58.38 85 ILE A N 1
ATOM 683 C CA . ILE A 1 85 ? -2.011 7.791 5.348 1.00 58.38 85 ILE A CA 1
ATOM 684 C C . ILE A 1 85 ? -1.867 6.337 5.829 1.00 58.38 85 ILE A C 1
ATOM 686 O O . ILE A 1 85 ? -2.782 5.540 5.639 1.00 58.38 85 ILE A O 1
ATOM 690 N N . PHE A 1 86 ? -0.768 5.990 6.508 1.00 62.06 86 PHE A N 1
ATOM 691 C CA . PHE A 1 86 ? -0.465 4.609 6.894 1.00 62.06 86 PHE A CA 1
ATOM 692 C C . PHE A 1 86 ? -0.048 4.509 8.363 1.00 62.06 86 PHE A C 1
ATOM 694 O O . PHE A 1 86 ? 0.820 5.257 8.804 1.00 62.06 86 PHE A O 1
ATOM 701 N N . LYS A 1 87 ? -0.615 3.548 9.107 1.00 69.56 87 LYS A N 1
ATOM 702 C CA . LYS A 1 87 ? -0.067 3.137 10.412 1.00 69.56 87 LYS A CA 1
ATOM 703 C C . LYS A 1 87 ? 1.278 2.436 10.224 1.00 69.56 87 LYS A C 1
ATOM 705 O O . LYS A 1 87 ? 2.278 2.861 10.791 1.00 69.56 87 LYS A O 1
ATOM 710 N N . GLU A 1 88 ? 1.297 1.412 9.374 1.00 81.69 88 GLU A N 1
ATOM 711 C CA . GLU A 1 88 ? 2.502 0.697 8.959 1.00 81.69 88 GLU A CA 1
ATOM 712 C C . GLU A 1 88 ? 2.443 0.395 7.460 1.00 81.69 88 GLU A C 1
ATOM 714 O O . GLU A 1 88 ? 1.463 -0.163 6.963 1.00 81.69 88 GLU A O 1
ATOM 719 N N . ILE A 1 89 ? 3.503 0.747 6.733 1.00 85.88 89 ILE A N 1
ATOM 720 C CA . ILE A 1 89 ? 3.637 0.459 5.305 1.00 85.88 89 ILE A CA 1
ATOM 721 C C . ILE A 1 89 ? 5.037 -0.051 4.983 1.00 85.88 89 ILE A C 1
ATOM 723 O O . ILE A 1 89 ? 6.028 0.467 5.500 1.00 85.88 89 ILE A O 1
ATOM 727 N N . LYS A 1 90 ? 5.115 -1.061 4.116 1.00 89.38 90 LYS A N 1
ATOM 728 C CA . LYS A 1 90 ? 6.374 -1.628 3.641 1.00 89.38 90 LYS A CA 1
ATOM 729 C C . LYS A 1 90 ? 6.264 -2.050 2.179 1.00 89.38 90 LYS A C 1
ATOM 731 O O . LYS A 1 90 ? 5.200 -2.453 1.716 1.00 89.38 90 LYS A O 1
ATOM 736 N N . THR A 1 91 ? 7.364 -1.932 1.450 1.00 91.31 91 THR A N 1
ATOM 737 C CA . THR A 1 91 ? 7.465 -2.347 0.051 1.00 91.31 91 THR A CA 1
ATOM 738 C C . THR A 1 91 ? 8.181 -3.693 -0.054 1.00 91.31 91 THR A C 1
ATOM 740 O O . THR A 1 91 ? 9.066 -4.000 0.747 1.00 91.31 91 THR A O 1
ATOM 743 N N . PHE A 1 92 ? 7.786 -4.496 -1.037 1.00 93.62 92 PHE A N 1
ATOM 744 C CA . PHE A 1 92 ? 8.303 -5.835 -1.306 1.00 93.62 92 PHE A CA 1
ATOM 745 C C . PHE A 1 92 ? 8.472 -6.031 -2.814 1.00 93.62 92 PHE A C 1
ATOM 747 O O . PHE A 1 92 ? 7.810 -5.365 -3.605 1.00 93.62 92 PHE A O 1
ATOM 754 N N . SER A 1 93 ? 9.338 -6.959 -3.212 1.00 90.88 93 SER A N 1
ATOM 755 C CA . SER A 1 93 ? 9.514 -7.354 -4.616 1.00 90.88 93 SER A CA 1
ATOM 756 C C . SER A 1 93 ? 8.670 -8.569 -5.012 1.00 90.88 93 SER A C 1
ATOM 758 O O . SER A 1 93 ? 8.561 -8.868 -6.197 1.00 90.88 93 SER A O 1
ATOM 760 N N . ASN A 1 94 ? 8.084 -9.279 -4.043 1.00 91.44 94 ASN A N 1
ATOM 761 C CA . ASN A 1 94 ? 7.275 -10.475 -4.265 1.00 91.44 94 ASN A CA 1
ATOM 762 C C . ASN A 1 94 ? 6.136 -10.587 -3.234 1.00 91.44 94 ASN A C 1
ATOM 764 O O . ASN A 1 94 ? 6.166 -9.961 -2.170 1.00 91.44 94 ASN A O 1
ATOM 768 N N . ILE A 1 95 ? 5.128 -11.396 -3.566 1.00 90.94 95 ILE A N 1
ATOM 769 C CA . ILE A 1 95 ? 3.929 -11.584 -2.742 1.00 90.94 95 ILE A CA 1
ATOM 770 C C . ILE A 1 95 ? 4.174 -12.440 -1.493 1.00 90.94 95 ILE A C 1
ATOM 772 O O . ILE A 1 95 ? 3.523 -12.228 -0.474 1.00 90.94 95 ILE A O 1
ATOM 776 N N . GLU A 1 96 ? 5.119 -13.375 -1.538 1.00 93.00 96 GLU A N 1
ATOM 777 C CA . GLU A 1 96 ? 5.373 -14.339 -0.461 1.00 93.00 96 GLU A CA 1
ATOM 778 C C . GLU A 1 96 ? 5.943 -13.648 0.784 1.00 93.00 96 GLU A C 1
ATOM 780 O O . GLU A 1 96 ? 5.475 -13.867 1.903 1.00 93.00 96 GLU A O 1
ATOM 785 N N . ASP A 1 97 ? 6.909 -12.749 0.596 1.00 93.56 97 ASP A N 1
ATOM 786 C CA . ASP A 1 97 ? 7.494 -11.953 1.675 1.00 93.56 97 ASP A CA 1
ATOM 787 C C . ASP A 1 97 ? 6.492 -10.940 2.237 1.00 93.56 97 ASP A C 1
ATOM 789 O O . ASP A 1 97 ? 6.438 -10.719 3.452 1.00 93.56 97 ASP A O 1
ATOM 793 N N . ALA A 1 98 ? 5.656 -10.365 1.367 1.00 92.81 98 ALA A N 1
ATOM 794 C CA . ALA A 1 98 ? 4.558 -9.502 1.780 1.00 92.81 98 ALA A CA 1
ATOM 795 C C . ALA A 1 98 ? 3.564 -10.264 2.671 1.00 92.81 98 ALA A C 1
ATOM 797 O O . ALA A 1 98 ? 3.188 -9.769 3.731 1.00 92.81 98 ALA A O 1
ATOM 798 N N . GLN A 1 99 ? 3.178 -11.485 2.289 1.00 90.75 99 GLN A N 1
ATOM 799 C CA . GLN A 1 99 ? 2.280 -12.335 3.074 1.00 90.75 99 GLN A CA 1
ATOM 800 C C . GLN A 1 99 ? 2.883 -12.732 4.424 1.00 90.75 99 GLN A C 1
ATOM 802 O O . GLN A 1 99 ? 2.194 -12.632 5.438 1.00 90.75 99 GLN A O 1
ATOM 807 N N . LYS A 1 100 ? 4.167 -13.111 4.469 1.00 92.38 100 LYS A N 1
ATOM 808 C CA . LYS A 1 100 ? 4.864 -13.432 5.729 1.00 92.38 100 LYS A CA 1
ATOM 809 C C . LYS A 1 100 ? 4.887 -12.255 6.701 1.00 92.38 100 LYS A C 1
ATOM 811 O O . LYS A 1 100 ? 4.727 -12.452 7.896 1.00 92.38 100 LYS A O 1
ATOM 816 N N . TRP A 1 101 ? 5.069 -11.030 6.207 1.00 91.06 101 TRP A N 1
ATOM 817 C CA . TRP A 1 101 ? 5.067 -9.827 7.051 1.00 91.06 101 TRP A CA 1
ATOM 818 C C . TRP A 1 101 ? 3.670 -9.443 7.583 1.00 91.06 101 TRP A C 1
ATOM 820 O O . TRP A 1 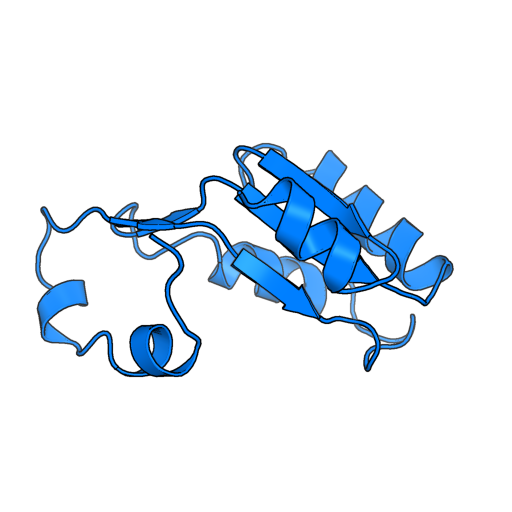101 ? 3.551 -8.703 8.569 1.00 91.06 101 TRP A O 1
ATOM 830 N N . MET A 1 102 ? 2.616 -9.924 6.919 1.00 85.56 102 MET A N 1
ATOM 831 C CA . MET A 1 102 ? 1.221 -9.656 7.276 1.00 85.56 102 MET A CA 1
ATOM 832 C C . MET A 1 102 ? 0.651 -10.579 8.352 1.00 85.56 102 MET A C 1
ATOM 834 O O . MET A 1 102 ? -0.370 -10.212 8.944 1.00 85.56 102 MET A O 1
ATOM 838 N N . GLN A 1 103 ? 1.279 -11.738 8.566 1.00 82.62 103 GLN A N 1
ATOM 839 C CA . GLN A 1 103 ? 1.007 -12.638 9.691 1.00 82.62 103 GLN A CA 1
ATOM 840 C C . GLN A 1 103 ? 1.470 -12.004 11.011 1.00 82.62 103 GLN A C 1
ATOM 842 O O . GLN A 1 103 ? 0.802 -12.280 12.029 1.00 82.62 103 GLN A O 1
#

Solvent-accessible surface area (backbone atoms only — not comparable to full-atom values): 6086 Å² total; per-residue (Å²): 110,72,71,47,73,69,56,62,74,59,65,49,70,68,58,80,66,43,90,78,50,66,46,67,31,47,45,81,46,82,42,65,91,52,62,67,81,62,53,66,66,59,54,50,45,55,52,45,68,62,50,34,77,92,62,33,41,39,65,47,41,36,31,37,26,46,67,46,70,62,37,46,51,54,50,54,51,53,51,68,74,43,63,85,63,45,77,36,73,48,80,30,79,45,68,67,64,40,53,63,74,70,109

Foldseek 3Di:
DAQDPVNVVVCDPVLLVPPPQEEEHEDEAECQVPELVDDLVVVLVVLVPLVDRVRNYHYAEYEYAYQYPNVVVSNVVSCVVCVPSYNYYDYDNDDVVVVVVRD